Protein AF-A0A6L7JT67-F1 (afdb_monomer)

Secondary structure (DSSP, 8-state):
--SSS--TTS---EEEEEEEEEEE--GGG--STT---TTTT-EEEEEEEEEEETTEEEEETTEE-TT-------PPP-

pLDDT: mean 94.66, std 6.2, range [61.59, 98.44]

Radius of gyration: 15.38 Å; Cα contacts (8 Å, |Δi|>4): 115; chains: 1; bounding box: 42×28×37 Å

Solvent-accessible surface area (backbone atoms only — not comparable to full-atom values): 5039 Å² total; per-residue (Å²): 134,50,63,96,57,96,53,90,88,33,49,45,65,47,73,43,60,40,72,85,49,72,49,58,40,55,33,90,76,47,88,57,93,83,44,68,50,99,54,51,70,42,74,47,62,52,44,73,52,34,30,27,47,76,69,39,72,34,29,42,90,94,40,73,38,86,88,57,75,88,77,86,84,82,78,82,78,133

Mean predicted aligned error: 3.62 Å

Foldseek 3Di:
DQDDDPDPNHFPFDFDWFQPDKDADDLCLDPDPVSDDPRGRPIDGTHGQFTAERNHTQDHPSDGPVPDDHDDDDDDDD

Structure (mmCIF, N/CA/C/O backbone):
data_AF-A0A6L7JT67-F1
#
_entry.id   AF-A0A6L7JT67-F1
#
loop_
_atom_site.group_PDB
_atom_site.id
_atom_site.type_symbol
_atom_site.label_atom_id
_atom_site.label_alt_id
_atom_site.label_comp_id
_atom_site.label_asym_id
_atom_site.label_entity_id
_atom_site.label_seq_id
_atom_site.pdbx_PDB_ins_code
_atom_site.Cartn_x
_atom_site.Cartn_y
_atom_site.Cartn_z
_atom_site.occupancy
_atom_site.B_iso_or_equiv
_atom_site.auth_seq_id
_atom_site.auth_comp_id
_atom_site.auth_asym_id
_atom_site.auth_atom_id
_atom_site.pdbx_PDB_model_num
ATOM 1 N N . MET A 1 1 ? 14.777 9.361 -13.526 1.00 65.50 1 MET A N 1
ATOM 2 C CA . MET A 1 1 ? 13.668 9.150 -12.575 1.00 65.50 1 MET A CA 1
ATOM 3 C C . MET A 1 1 ? 12.516 8.550 -13.350 1.00 65.50 1 MET A C 1
ATOM 5 O O . MET A 1 1 ? 11.860 9.263 -14.091 1.00 65.50 1 MET A O 1
ATOM 9 N N . ASP A 1 2 ? 12.329 7.247 -13.234 1.00 85.19 2 ASP A N 1
ATOM 10 C CA . ASP A 1 2 ? 11.323 6.447 -13.944 1.00 85.19 2 ASP A CA 1
ATOM 11 C C . ASP A 1 2 ? 10.215 5.946 -12.997 1.00 85.19 2 ASP A C 1
ATOM 13 O O . ASP A 1 2 ? 9.457 5.044 -13.337 1.00 85.19 2 ASP A O 1
ATOM 17 N N . ARG A 1 3 ? 10.134 6.505 -11.782 1.00 90.88 3 ARG A N 1
ATOM 18 C CA . ARG A 1 3 ? 9.221 6.105 -10.700 1.00 90.88 3 ARG A CA 1
ATOM 19 C C . ARG A 1 3 ? 8.710 7.327 -9.938 1.00 90.88 3 ARG A C 1
ATOM 21 O O . ARG A 1 3 ? 9.314 8.399 -9.998 1.00 90.88 3 ARG A O 1
ATOM 28 N N . GLY A 1 4 ? 7.611 7.155 -9.201 1.00 91.62 4 GLY A N 1
ATOM 29 C CA . GLY A 1 4 ? 7.011 8.195 -8.349 1.00 91.62 4 GLY A CA 1
ATOM 30 C C . GLY A 1 4 ? 6.105 9.193 -9.079 1.00 91.62 4 GLY A C 1
ATOM 31 O O . GLY A 1 4 ? 5.664 10.167 -8.476 1.00 91.62 4 GLY A O 1
ATOM 32 N N . ASN A 1 5 ? 5.820 8.966 -10.361 1.00 93.88 5 ASN A N 1
ATOM 33 C CA . ASN A 1 5 ? 4.883 9.758 -11.149 1.00 93.88 5 ASN A CA 1
ATOM 34 C C . ASN A 1 5 ? 4.110 8.854 -12.123 1.00 93.88 5 ASN A C 1
ATOM 36 O O . ASN A 1 5 ? 4.564 7.756 -12.442 1.00 93.88 5 ASN A O 1
ATOM 40 N N . LEU A 1 6 ? 2.953 9.327 -12.588 1.00 94.94 6 LEU A N 1
ATOM 41 C CA . LEU A 1 6 ? 2.116 8.627 -13.560 1.00 94.94 6 LEU A CA 1
ATOM 42 C C . LEU A 1 6 ? 2.311 9.245 -14.949 1.00 94.94 6 LEU A C 1
ATOM 44 O O . LEU A 1 6 ? 1.502 10.058 -15.390 1.00 94.94 6 LEU A O 1
ATOM 48 N N . SER A 1 7 ? 3.401 8.870 -15.614 1.00 95.38 7 SER A N 1
ATOM 49 C CA . SER A 1 7 ? 3.703 9.291 -16.987 1.00 95.38 7 SER A CA 1
ATOM 50 C C . SER A 1 7 ? 4.100 8.094 -17.841 1.00 95.38 7 SER A C 1
ATOM 52 O O . SER A 1 7 ? 4.589 7.083 -17.332 1.00 95.38 7 SER A O 1
ATOM 54 N N . GLU A 1 8 ? 3.924 8.218 -19.154 1.00 94.88 8 GLU A N 1
ATOM 55 C CA . GLU A 1 8 ? 4.391 7.210 -20.104 1.00 94.88 8 GLU A CA 1
ATOM 56 C C . GLU A 1 8 ? 5.900 6.959 -19.948 1.00 94.88 8 GLU A C 1
ATOM 58 O O . GLU A 1 8 ? 6.686 7.878 -19.718 1.00 94.88 8 GLU A O 1
ATOM 63 N N . GLY A 1 9 ? 6.302 5.690 -20.042 1.00 92.56 9 GLY A N 1
ATOM 64 C CA . GLY A 1 9 ? 7.694 5.265 -19.867 1.00 92.56 9 GLY A CA 1
ATOM 65 C C . GLY A 1 9 ? 8.151 5.084 -18.414 1.00 92.56 9 GLY A C 1
ATOM 66 O O . GLY A 1 9 ? 9.240 4.556 -18.204 1.00 92.56 9 GLY A O 1
ATOM 67 N N . CYS A 1 10 ? 7.343 5.459 -17.416 1.00 94.56 10 CYS A N 1
ATOM 68 C CA . CYS A 1 10 ? 7.626 5.138 -16.015 1.00 94.56 10 CYS A CA 1
ATOM 69 C C . CYS A 1 10 ? 7.216 3.702 -15.661 1.00 94.56 10 CYS A C 1
ATOM 71 O O . CYS A 1 10 ? 6.330 3.108 -16.282 1.00 94.56 10 CYS A O 1
ATOM 73 N N . HIS A 1 11 ? 7.837 3.149 -14.621 1.00 95.50 11 HIS A N 1
ATOM 74 C CA . HIS A 1 11 ? 7.405 1.888 -1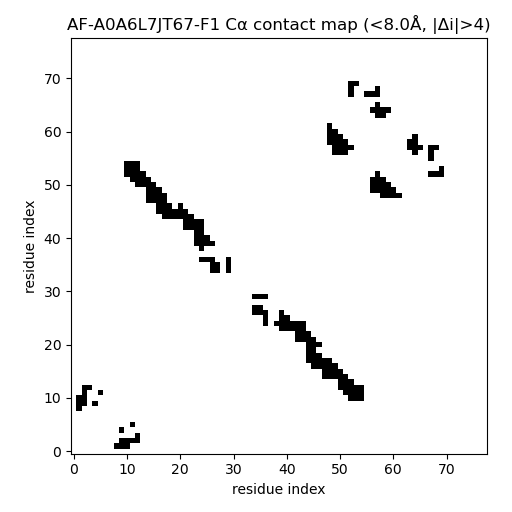4.036 1.00 95.50 11 HIS A CA 1
ATOM 75 C C . HIS A 1 11 ? 5.978 2.008 -13.502 1.00 95.50 11 HIS A C 1
ATOM 77 O O . HIS A 1 11 ? 5.612 2.986 -12.850 1.00 95.50 11 HIS A O 1
ATOM 83 N N . ALA A 1 12 ? 5.186 0.964 -13.736 1.00 96.19 12 ALA A N 1
ATOM 84 C CA . ALA A 1 12 ? 3.826 0.854 -13.230 1.00 96.19 12 ALA A CA 1
ATOM 85 C C . ALA A 1 12 ? 3.820 0.443 -11.745 1.00 96.19 12 ALA A C 1
ATOM 87 O O . ALA A 1 12 ? 3.416 -0.668 -11.397 1.00 96.19 12 ALA A O 1
ATOM 88 N N . ASP A 1 13 ? 4.293 1.348 -10.888 1.00 96.94 13 ASP A N 1
ATOM 89 C CA . ASP A 1 13 ? 4.190 1.260 -9.432 1.00 96.94 13 ASP A CA 1
ATOM 90 C C . ASP A 1 13 ? 2.962 2.055 -8.975 1.00 96.94 13 ASP A C 1
ATOM 92 O O . ASP A 1 13 ? 2.991 3.285 -8.915 1.00 96.94 13 ASP A O 1
ATOM 96 N N . LEU A 1 14 ? 1.859 1.361 -8.699 1.00 97.50 14 LEU A N 1
ATOM 97 C CA . LEU A 1 14 ? 0.544 1.973 -8.500 1.00 97.50 14 LEU A CA 1
ATOM 98 C C . LEU A 1 14 ? -0.145 1.410 -7.257 1.00 97.50 14 LEU A C 1
ATOM 100 O O . LEU A 1 14 ? -0.060 0.217 -6.970 1.00 97.50 14 LEU A O 1
ATOM 104 N N . ALA A 1 15 ? -0.905 2.259 -6.570 1.00 97.81 15 ALA A N 1
ATOM 105 C CA . ALA A 1 15 ? -1.883 1.844 -5.574 1.00 97.81 15 ALA A CA 1
ATOM 106 C C . ALA A 1 15 ? -3.270 2.301 -6.032 1.00 97.81 15 ALA A C 1
ATOM 108 O O . ALA A 1 15 ? -3.495 3.492 -6.243 1.00 97.81 15 ALA A O 1
ATOM 109 N N . ILE A 1 16 ? -4.194 1.356 -6.189 1.00 98.06 16 ILE A N 1
ATOM 110 C CA . ILE A 1 16 ? -5.604 1.653 -6.442 1.00 98.06 16 ILE A CA 1
ATOM 111 C C . ILE A 1 16 ? -6.306 1.664 -5.094 1.00 98.06 16 ILE A C 1
ATOM 113 O O . ILE A 1 16 ? -6.244 0.686 -4.348 1.00 98.06 16 ILE A O 1
ATOM 117 N N . VAL A 1 17 ? -6.952 2.780 -4.781 1.00 97.88 17 VAL A N 1
ATOM 118 C CA . VAL A 1 17 ? -7.519 3.058 -3.464 1.00 97.88 17 VAL A CA 1
ATOM 119 C C . VAL A 1 17 ? -9.026 3.220 -3.587 1.00 97.88 17 VAL A C 1
ATOM 121 O O . VAL A 1 17 ? -9.497 3.988 -4.424 1.00 97.88 17 VAL A O 1
ATOM 124 N N . ASN A 1 18 ? -9.778 2.521 -2.738 1.00 97.69 18 ASN A N 1
ATOM 125 C CA . ASN A 1 18 ? -11.196 2.791 -2.561 1.00 97.69 18 ASN A CA 1
ATOM 126 C C . ASN A 1 18 ? -11.367 3.926 -1.544 1.00 97.69 18 ASN A C 1
ATOM 128 O O . ASN A 1 18 ? -11.111 3.750 -0.352 1.00 97.69 18 ASN A O 1
ATOM 132 N N . VAL A 1 19 ? -11.772 5.094 -2.038 1.00 97.81 19 VAL A N 1
ATOM 133 C CA . VAL A 1 19 ? -11.981 6.312 -1.238 1.00 97.81 19 VAL A CA 1
ATOM 134 C C . VAL A 1 19 ? -13.346 6.356 -0.547 1.00 97.81 19 VAL A C 1
ATOM 136 O O . VAL A 1 19 ? -13.554 7.192 0.328 1.00 97.81 19 VAL A O 1
ATOM 139 N N . ASP A 1 20 ? -14.251 5.446 -0.906 1.00 97.62 20 ASP A N 1
ATOM 140 C CA . ASP A 1 20 ? -15.595 5.347 -0.333 1.00 97.62 20 ASP A CA 1
ATOM 141 C C . ASP A 1 20 ? -15.691 4.257 0.750 1.00 97.62 20 ASP A C 1
ATOM 143 O O . ASP A 1 20 ? -16.723 4.116 1.406 1.00 97.62 20 ASP A O 1
ATOM 147 N N . ASP A 1 21 ? -14.626 3.476 0.960 1.00 96.12 21 ASP A N 1
ATOM 148 C CA . ASP A 1 21 ? -14.557 2.458 2.012 1.00 96.12 21 ASP A CA 1
ATOM 149 C C . ASP A 1 21 ? -14.135 3.093 3.343 1.00 96.12 21 ASP A C 1
ATOM 151 O O . ASP A 1 21 ? -12.998 3.536 3.495 1.00 96.12 21 ASP A O 1
ATOM 155 N N . TYR A 1 22 ? -15.050 3.121 4.311 1.00 97.81 22 TYR A N 1
ATOM 156 C CA . TYR A 1 22 ? -14.803 3.559 5.683 1.00 97.81 22 TYR A CA 1
ATOM 157 C C . TYR A 1 22 ? -14.910 2.357 6.614 1.00 97.81 22 TYR A C 1
ATOM 159 O O . TYR A 1 22 ? -15.935 1.673 6.640 1.00 97.81 22 TYR A O 1
ATOM 167 N N . ARG A 1 23 ? -13.852 2.099 7.384 1.00 97.00 23 ARG A N 1
ATOM 168 C CA . ARG A 1 23 ? -13.827 1.005 8.361 1.00 97.00 23 ARG A CA 1
ATOM 169 C C . ARG A 1 23 ? -12.780 1.249 9.448 1.00 97.00 23 ARG A C 1
ATOM 171 O O . ARG A 1 23 ? -11.820 1.998 9.219 1.00 97.00 23 ARG A O 1
ATOM 178 N N . PRO A 1 24 ? -12.908 0.602 10.621 1.00 97.88 24 PRO A N 1
ATOM 179 C CA . PRO A 1 24 ? -11.941 0.769 11.691 1.00 97.88 24 PRO A CA 1
ATOM 180 C C . PRO A 1 24 ? -10.670 -0.005 11.364 1.00 97.88 24 PRO A C 1
ATOM 182 O O . PRO A 1 24 ? -10.720 -1.128 10.858 1.00 97.88 24 PRO A O 1
ATOM 185 N N . VAL A 1 25 ? -9.518 0.555 11.721 1.00 97.69 25 VAL A N 1
ATOM 186 C CA . VAL A 1 25 ? -8.251 -0.181 11.670 1.00 97.69 25 VAL A CA 1
ATOM 187 C C . VAL A 1 25 ? -8.293 -1.325 12.680 1.00 97.69 25 VAL A C 1
ATOM 189 O O . VAL A 1 25 ? -8.555 -1.103 13.864 1.00 97.69 25 VAL A O 1
ATOM 192 N N . ARG A 1 26 ? -7.997 -2.548 12.228 1.00 96.69 26 ARG A N 1
ATOM 193 C CA . ARG A 1 26 ? -7.940 -3.741 13.082 1.00 96.69 26 ARG A CA 1
ATOM 194 C C . ARG A 1 26 ? -6.548 -4.355 13.063 1.00 96.69 26 ARG A C 1
ATOM 196 O O . ARG A 1 26 ? -6.015 -4.664 12.001 1.00 96.69 26 ARG A O 1
ATOM 203 N N . ASP A 1 27 ? -6.000 -4.617 14.242 1.00 97.00 27 ASP A N 1
ATOM 204 C CA . ASP A 1 27 ? -4.689 -5.260 14.408 1.00 97.00 27 ASP A CA 1
ATOM 205 C C . ASP A 1 27 ? -4.602 -6.624 13.705 1.00 97.00 27 ASP A C 1
ATOM 207 O O . ASP A 1 27 ? -3.600 -6.943 13.065 1.00 97.00 27 ASP A O 1
ATOM 211 N N . ALA A 1 28 ? -5.699 -7.389 13.731 1.00 94.62 28 ALA A N 1
ATOM 212 C CA . ALA A 1 28 ? -5.811 -8.693 13.076 1.00 94.62 28 ALA A CA 1
ATOM 213 C C . ALA A 1 28 ? -5.640 -8.646 11.543 1.00 94.62 28 ALA A C 1
ATOM 215 O O . ALA A 1 28 ? -5.338 -9.669 10.934 1.00 94.62 28 ALA A O 1
ATOM 216 N N . GLU A 1 29 ? -5.811 -7.477 10.919 1.00 93.62 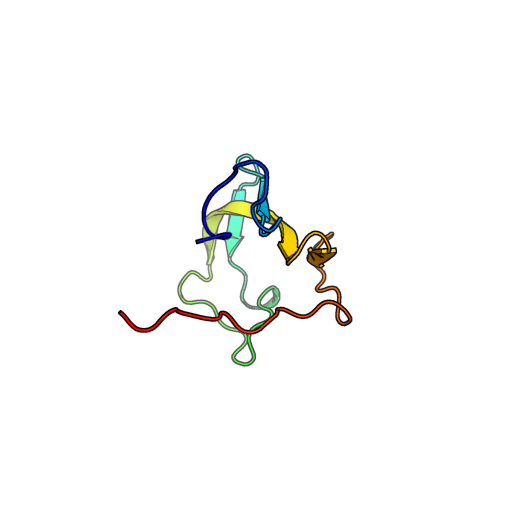29 GLU A N 1
ATOM 217 C CA . GLU A 1 29 ? -5.674 -7.282 9.470 1.00 93.62 29 GLU A CA 1
ATOM 218 C C . GLU A 1 29 ? -4.241 -6.871 9.066 1.00 93.62 29 GLU A C 1
ATOM 220 O O . GLU A 1 29 ? -3.938 -6.725 7.883 1.00 93.62 29 GLU A O 1
ATOM 225 N N . MET A 1 30 ? -3.325 -6.686 10.027 1.00 95.00 30 MET A N 1
ATOM 226 C CA . MET A 1 30 ? -1.955 -6.248 9.750 1.00 95.00 30 MET A CA 1
ATOM 227 C C . MET A 1 30 ? -1.075 -7.385 9.228 1.00 95.00 30 MET A C 1
ATOM 229 O O . MET A 1 30 ? -0.911 -8.413 9.884 1.00 95.00 30 MET A O 1
ATOM 233 N N . PHE A 1 31 ? -0.388 -7.160 8.103 1.00 94.81 31 PHE A N 1
ATOM 234 C CA . PHE A 1 31 ? 0.641 -8.071 7.572 1.00 94.81 31 PHE A CA 1
ATOM 235 C C . PHE A 1 31 ? 2.007 -7.940 8.262 1.00 94.81 31 PHE A C 1
ATOM 237 O O . PHE A 1 31 ? 2.899 -8.761 8.043 1.00 94.81 31 PHE A O 1
ATOM 244 N N . THR A 1 32 ? 2.201 -6.907 9.084 1.00 95.12 32 THR A N 1
ATOM 245 C CA . THR A 1 32 ? 3.469 -6.660 9.780 1.00 95.12 32 THR A CA 1
ATOM 246 C C . THR A 1 32 ? 3.763 -7.762 10.801 1.00 95.12 32 THR A C 1
ATOM 248 O O . THR A 1 32 ? 2.859 -8.370 11.370 1.00 95.12 32 THR A O 1
ATOM 251 N N . LYS A 1 33 ? 5.048 -8.010 11.090 1.00 95.44 33 LYS A N 1
ATOM 252 C CA . LYS A 1 33 ? 5.452 -9.052 12.055 1.00 95.44 33 LYS A CA 1
ATOM 253 C C . LYS A 1 33 ? 4.923 -8.808 13.472 1.00 95.44 33 LYS A C 1
ATOM 255 O O . LYS A 1 33 ? 4.641 -9.767 14.176 1.00 95.44 33 LYS A O 1
ATOM 260 N N . VAL A 1 34 ? 4.808 -7.544 13.882 1.00 95.06 34 VAL A N 1
ATOM 261 C CA . VAL A 1 34 ? 4.388 -7.154 15.239 1.00 95.06 34 VAL A CA 1
ATOM 262 C C . VAL A 1 34 ? 2.876 -7.229 15.454 1.00 95.06 34 VAL A C 1
ATOM 264 O O . VAL A 1 34 ? 2.446 -7.239 16.601 1.00 95.06 34 VAL A O 1
ATOM 267 N N . ARG A 1 35 ? 2.084 -7.306 14.372 1.00 94.12 35 ARG A N 1
ATOM 268 C CA . ARG A 1 35 ? 0.624 -7.517 14.398 1.00 94.12 35 ARG A CA 1
ATOM 269 C C . ARG A 1 35 ? -0.180 -6.498 15.223 1.00 94.12 35 ARG A C 1
ATOM 271 O O . ARG A 1 35 ? -1.288 -6.812 15.629 1.00 94.12 35 ARG A O 1
ATOM 278 N N . TRP A 1 36 ? 0.344 -5.291 15.439 1.00 95.69 36 TRP A N 1
ATOM 279 C CA . TRP A 1 36 ? -0.396 -4.166 16.022 1.00 95.69 36 TRP A CA 1
ATOM 280 C C . TRP A 1 36 ? -0.257 -2.911 15.153 1.00 95.69 36 TRP A C 1
ATOM 282 O O . TRP A 1 36 ? 0.703 -2.782 14.384 1.00 95.69 36 TRP A O 1
ATOM 292 N N . ASN A 1 37 ? -1.216 -1.995 15.272 1.00 96.31 37 ASN A N 1
ATOM 293 C CA . ASN A 1 37 ? -1.270 -0.728 14.558 1.00 96.31 37 ASN A CA 1
ATOM 294 C C . ASN A 1 37 ? -1.526 0.438 15.539 1.00 96.31 37 ASN A C 1
ATOM 296 O O . ASN A 1 37 ? -2.449 0.360 16.349 1.00 96.31 37 ASN A O 1
ATOM 300 N N . PRO A 1 38 ? -0.771 1.552 15.470 1.00 96.69 38 PRO A N 1
ATOM 301 C CA . PRO A 1 38 ? -0.983 2.713 16.347 1.00 96.69 38 PRO A CA 1
ATOM 302 C C . PRO A 1 38 ? 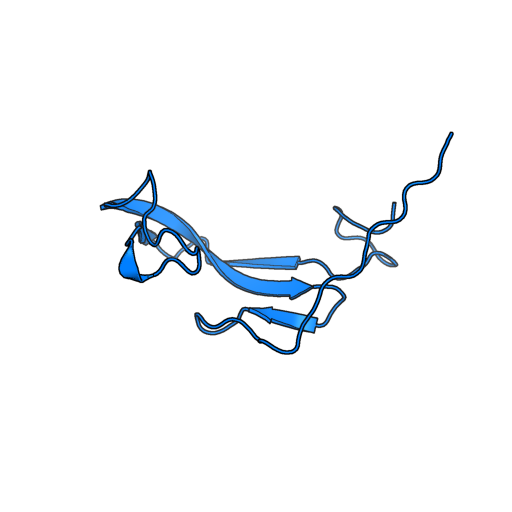-2.347 3.393 16.170 1.00 96.69 38 PRO A C 1
ATOM 304 O O . PRO A 1 38 ? -2.759 4.175 17.022 1.00 96.69 38 PRO A O 1
ATOM 307 N N . PHE A 1 39 ? -3.046 3.109 15.075 1.00 97.56 39 PHE A N 1
ATOM 308 C CA . PHE A 1 39 ? -4.380 3.614 14.775 1.00 97.56 39 PHE A CA 1
ATOM 309 C C . PHE A 1 39 ? -5.486 2.592 15.066 1.00 97.56 39 PHE A C 1
ATOM 311 O O . PHE A 1 39 ? -6.616 2.828 14.651 1.00 97.56 39 PHE A O 1
ATOM 318 N N . SER A 1 40 ? -5.193 1.468 15.734 1.00 97.94 40 SER A N 1
ATOM 319 C CA . SER A 1 40 ? -6.188 0.432 16.056 1.00 97.94 40 SER A CA 1
ATOM 320 C C . SER A 1 40 ? -7.455 1.037 16.678 1.00 97.94 4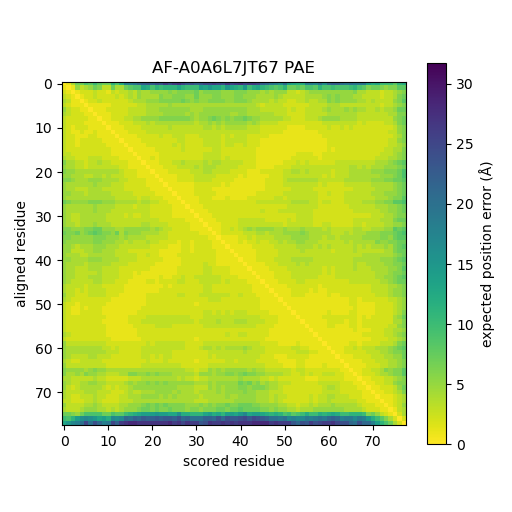0 SER A C 1
ATOM 322 O O . SER A 1 40 ? -7.387 1.860 17.593 1.00 97.94 40 SER A O 1
ATOM 324 N N . GLY A 1 41 ? -8.619 0.678 16.131 1.00 97.94 41 GLY A N 1
ATOM 325 C CA . GLY A 1 41 ? -9.931 1.210 16.516 1.00 97.94 41 GLY A CA 1
ATOM 326 C C . GLY A 1 41 ? -10.322 2.557 15.889 1.00 97.94 41 GLY A C 1
ATOM 327 O O . GLY A 1 41 ? -11.478 2.956 16.005 1.00 97.94 41 GLY A O 1
ATOM 328 N N . ARG A 1 42 ? -9.415 3.259 15.198 1.00 98.25 42 ARG A N 1
ATOM 329 C CA . ARG A 1 42 ? -9.741 4.497 14.475 1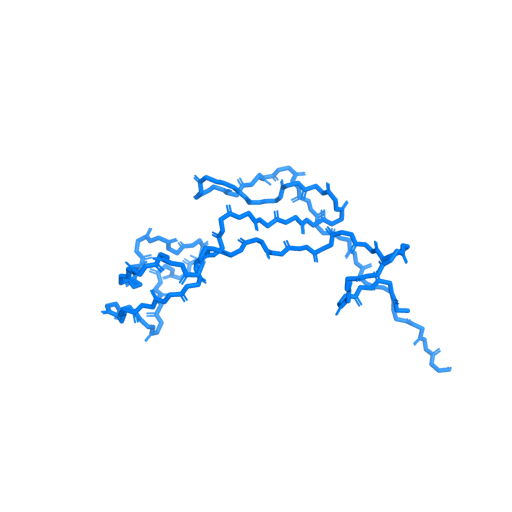.00 98.25 42 ARG A CA 1
ATOM 330 C C . ARG A 1 42 ? -10.438 4.180 13.151 1.00 98.25 42 ARG A C 1
ATOM 332 O O . ARG A 1 42 ? -9.911 3.404 12.358 1.00 98.25 42 ARG A O 1
ATOM 339 N N . GLU A 1 43 ? -11.569 4.830 12.888 1.00 98.19 43 GLU A N 1
ATOM 340 C CA . GLU A 1 43 ? -12.216 4.848 11.567 1.00 98.19 43 GLU A CA 1
ATOM 341 C C . GLU A 1 43 ? -11.354 5.624 10.562 1.00 98.19 43 GLU A C 1
ATOM 343 O O . GLU A 1 43 ? -11.030 6.795 10.794 1.00 98.19 43 GLU A O 1
ATOM 348 N N . LEU A 1 44 ? -10.979 4.976 9.456 1.00 97.75 44 LEU A N 1
ATOM 349 C CA . LEU A 1 44 ? -10.227 5.571 8.349 1.00 97.75 44 LEU A CA 1
ATOM 350 C C . LEU A 1 44 ? -10.901 5.261 7.007 1.00 97.75 44 LEU A C 1
ATOM 352 O O . LEU A 1 44 ? -11.645 4.289 6.879 1.00 97.75 44 LEU A O 1
ATOM 356 N N . THR A 1 45 ? -10.579 6.078 6.004 1.00 97.94 45 THR A N 1
ATOM 357 C CA . THR A 1 45 ? -10.958 5.876 4.601 1.00 97.94 45 THR A CA 1
ATOM 358 C C . THR A 1 45 ? -9.726 5.833 3.702 1.00 97.94 45 THR A C 1
ATOM 360 O O . THR A 1 45 ? -8.632 6.220 4.124 1.00 97.94 45 THR A O 1
ATOM 363 N N . GLY A 1 46 ? -9.910 5.387 2.462 1.00 97.06 46 GLY A N 1
ATOM 364 C CA . GLY A 1 46 ? -8.851 5.289 1.472 1.00 97.06 46 GLY A CA 1
ATOM 365 C C . GLY A 1 46 ? -8.083 3.985 1.622 1.00 97.06 46 GLY A C 1
ATOM 366 O O . GLY A 1 46 ? -6.871 3.990 1.840 1.00 97.06 46 GLY A O 1
ATOM 367 N N . TRP A 1 47 ? -8.780 2.857 1.493 1.00 96.69 47 TRP A N 1
ATOM 368 C CA . TRP A 1 47 ? -8.161 1.539 1.606 1.00 96.69 47 TRP A CA 1
ATOM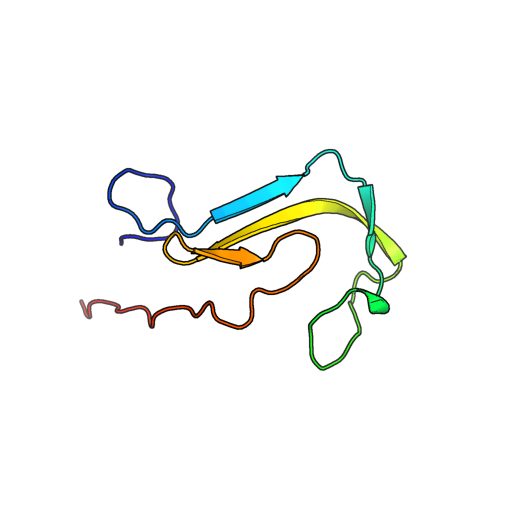 369 C C . TRP A 1 47 ? -7.592 1.075 0.262 1.00 96.69 47 TRP A C 1
ATOM 371 O O . TRP A 1 47 ? -8.317 1.069 -0.737 1.00 96.69 47 TRP A O 1
ATOM 381 N N . PRO A 1 48 ? -6.314 0.657 0.202 1.00 96.56 48 PRO A N 1
ATOM 382 C CA . PRO A 1 48 ? -5.760 0.047 -0.998 1.00 96.56 48 PRO A CA 1
ATOM 383 C C . PRO A 1 48 ? -6.515 -1.240 -1.327 1.00 96.56 48 PRO A C 1
ATOM 385 O O . PRO A 1 48 ? -6.587 -2.151 -0.502 1.00 96.56 48 PRO A O 1
ATOM 388 N N . VAL A 1 49 ? -7.060 -1.318 -2.536 1.00 97.50 49 VAL A N 1
ATOM 389 C CA . VAL A 1 49 ? -7.700 -2.529 -3.061 1.00 97.50 49 VAL A CA 1
ATOM 390 C C . VAL A 1 49 ? -6.736 -3.313 -3.939 1.00 97.50 49 VAL A C 1
ATOM 392 O O . VAL A 1 49 ? -6.788 -4.540 -3.957 1.00 97.50 49 VAL A O 1
ATOM 395 N N . TRP A 1 50 ? -5.857 -2.615 -4.665 1.00 98.38 50 TRP A N 1
ATOM 396 C CA . TRP A 1 50 ? -4.832 -3.214 -5.516 1.00 98.38 50 TRP A CA 1
ATOM 397 C C . TRP A 1 50 ? -3.507 -2.482 -5.318 1.00 98.38 50 TRP A C 1
ATOM 399 O O . TRP A 1 50 ? -3.476 -1.251 -5.286 1.00 98.38 50 TRP A O 1
ATOM 409 N N . THR A 1 51 ? -2.411 -3.235 -5.274 1.00 98.38 51 THR A N 1
ATOM 410 C CA . THR A 1 51 ? -1.051 -2.691 -5.372 1.00 98.38 51 THR A CA 1
ATOM 411 C C . THR A 1 51 ? -0.348 -3.358 -6.538 1.00 98.38 51 THR A C 1
ATOM 413 O O . THR A 1 51 ? -0.300 -4.587 -6.615 1.00 98.38 51 THR A O 1
ATOM 416 N N . ILE A 1 52 ? 0.206 -2.552 -7.435 1.00 98.25 52 ILE A N 1
ATOM 417 C CA . ILE A 1 52 ? 0.937 -2.982 -8.623 1.00 98.25 52 ILE A CA 1
ATOM 418 C C . ILE A 1 52 ? 2.383 -2.524 -8.452 1.00 98.25 52 ILE A C 1
ATOM 420 O O . ILE A 1 52 ? 2.625 -1.368 -8.116 1.00 98.25 52 ILE A O 1
ATOM 424 N N . VAL A 1 53 ? 3.332 -3.433 -8.646 1.00 97.69 53 VAL A N 1
ATOM 425 C CA . VAL A 1 53 ? 4.773 -3.169 -8.559 1.00 97.69 53 VAL A CA 1
ATOM 426 C C . VAL A 1 53 ? 5.393 -3.624 -9.868 1.00 97.69 53 VAL A C 1
ATOM 428 O O . VAL A 1 53 ? 5.209 -4.777 -10.254 1.00 97.69 53 VAL A O 1
ATOM 431 N N . ASN A 1 54 ? 6.098 -2.737 -10.570 1.00 95.94 54 ASN A N 1
ATOM 432 C CA . ASN A 1 54 ? 6.672 -3.027 -11.890 1.00 95.94 54 ASN A CA 1
ATOM 433 C C . ASN A 1 54 ? 5.652 -3.604 -12.900 1.00 95.94 54 ASN A C 1
ATOM 435 O O . ASN A 1 54 ? 5.996 -4.453 -13.719 1.00 95.94 54 ASN A O 1
ATOM 439 N N . GLY A 1 55 ? 4.384 -3.184 -12.835 1.00 96.12 55 GLY A N 1
ATOM 440 C CA . GLY A 1 55 ? 3.319 -3.708 -13.704 1.00 96.12 55 GLY A CA 1
ATOM 441 C C . GLY A 1 55 ? 2.761 -5.079 -13.306 1.00 96.12 55 GLY A C 1
ATOM 442 O O . GLY A 1 55 ? 1.910 -5.615 -14.012 1.00 96.12 55 GLY A O 1
ATOM 443 N N . GLN A 1 56 ? 3.190 -5.645 -12.176 1.00 98.00 56 GLN A N 1
ATOM 444 C CA . GLN A 1 56 ? 2.685 -6.910 -11.639 1.00 98.00 56 GLN A CA 1
ATOM 445 C C . GLN A 1 56 ? 1.811 -6.673 -10.405 1.00 98.00 56 GLN A C 1
ATOM 447 O O . GLN A 1 56 ? 2.160 -5.880 -9.534 1.00 98.00 56 GLN A O 1
ATOM 452 N N . ILE A 1 57 ? 0.687 -7.384 -10.297 1.00 98.38 57 ILE A N 1
ATOM 453 C CA . ILE A 1 57 ? -0.210 -7.289 -9.136 1.00 98.38 57 ILE A CA 1
ATOM 454 C C . ILE A 1 57 ? 0.478 -7.919 -7.921 1.00 98.38 57 ILE A C 1
ATOM 456 O O . ILE A 1 57 ? 0.638 -9.134 -7.851 1.00 98.38 57 ILE A O 1
ATOM 460 N N . ALA A 1 58 ? 0.884 -7.088 -6.964 1.00 98.44 58 ALA A N 1
ATOM 461 C CA . ALA A 1 58 ? 1.549 -7.495 -5.729 1.00 98.44 58 ALA A CA 1
ATOM 462 C C . ALA A 1 58 ? 0.570 -7.691 -4.558 1.00 98.44 58 ALA A C 1
ATOM 464 O O . ALA A 1 58 ? 0.873 -8.416 -3.609 1.00 98.44 58 ALA A O 1
ATOM 465 N N . PHE A 1 59 ? -0.595 -7.046 -4.609 1.00 98.44 59 PHE A N 1
ATOM 466 C CA . PHE A 1 59 ? -1.652 -7.174 -3.611 1.00 98.44 59 PHE A CA 1
ATOM 467 C C . PHE A 1 59 ? -3.015 -6.985 -4.270 1.00 98.44 59 PHE A C 1
ATOM 469 O O . PHE A 1 59 ? -3.189 -6.051 -5.053 1.00 98.44 59 PHE A O 1
ATOM 476 N N . THR A 1 60 ? -3.965 -7.855 -3.942 1.00 97.75 60 THR A N 1
ATOM 477 C CA . THR A 1 60 ? -5.373 -7.741 -4.342 1.00 97.75 60 THR A CA 1
ATOM 478 C C . THR A 1 60 ? -6.244 -8.623 -3.445 1.00 97.75 60 THR A C 1
ATOM 480 O O . THR A 1 60 ? -5.727 -9.534 -2.794 1.00 97.75 60 THR A O 1
ATOM 483 N N . ASP A 1 61 ? -7.546 -8.344 -3.360 1.00 94.62 61 ASP A N 1
ATOM 484 C CA . ASP A 1 61 ? -8.522 -9.112 -2.567 1.00 94.62 61 ASP A CA 1
ATOM 485 C C . ASP A 1 61 ? -8.085 -9.377 -1.113 1.00 94.62 61 ASP A C 1
ATOM 487 O O . ASP A 1 61 ? -8.295 -10.456 -0.550 1.00 94.62 61 ASP A O 1
ATOM 491 N N . GLY A 1 62 ? -7.417 -8.395 -0.498 1.00 95.00 62 GLY A N 1
ATOM 492 C CA . GLY A 1 62 ? -6.918 -8.515 0.872 1.00 95.00 62 GLY A CA 1
ATOM 493 C C . GLY A 1 62 ? -5.761 -9.507 1.039 1.00 95.00 62 GLY A C 1
ATOM 494 O O . GLY A 1 62 ? -5.514 -9.956 2.156 1.00 95.00 62 GLY A O 1
ATOM 495 N N . LYS A 1 63 ? -5.062 -9.887 -0.038 1.00 96.81 63 LYS A N 1
ATOM 496 C CA . LYS A 1 63 ? -3.982 -10.885 -0.027 1.00 96.81 63 LYS A CA 1
ATOM 497 C C . LYS A 1 63 ? -2.740 -10.380 -0.750 1.00 96.81 63 LYS A C 1
ATOM 499 O O . LYS A 1 63 ? -2.817 -9.725 -1.785 1.00 96.81 63 LYS A O 1
ATOM 504 N N . ILE A 1 64 ? -1.576 -10.734 -0.211 1.00 97.50 64 ILE A N 1
ATOM 505 C CA . ILE A 1 64 ? -0.280 -10.481 -0.848 1.00 97.50 64 ILE A CA 1
ATOM 506 C C . ILE A 1 64 ? -0.014 -11.578 -1.881 1.00 97.50 64 ILE A C 1
ATOM 508 O O . ILE A 1 64 ? -0.125 -12.767 -1.582 1.00 97.50 64 ILE A O 1
ATOM 512 N N . CYS A 1 65 ? 0.387 -11.184 -3.085 1.00 97.44 65 CYS A N 1
ATOM 513 C CA . CYS A 1 65 ? 0.862 -12.102 -4.110 1.00 97.44 65 CYS A CA 1
ATOM 514 C C . CYS A 1 65 ? 2.328 -12.459 -3.826 1.00 97.44 65 CYS A C 1
ATOM 516 O O . CYS A 1 65 ? 3.248 -11.717 -4.170 1.00 97.44 65 CYS A O 1
ATOM 518 N N . GLU A 1 66 ? 2.559 -13.610 -3.190 1.00 95.75 66 GLU A N 1
ATOM 519 C CA . GLU A 1 66 ? 3.879 -13.975 -2.654 1.00 95.75 66 GLU A CA 1
ATOM 520 C C . GLU A 1 66 ? 4.992 -14.130 -3.698 1.00 95.75 66 GLU A C 1
ATOM 522 O O . GLU A 1 66 ? 6.159 -14.100 -3.318 1.00 95.75 66 GLU A O 1
ATOM 527 N N . ASN A 1 67 ? 4.671 -14.245 -4.987 1.00 95.94 67 ASN A N 1
ATOM 528 C CA . ASN A 1 67 ? 5.657 -14.397 -6.063 1.00 95.94 67 ASN A CA 1
ATOM 529 C C . ASN A 1 67 ? 6.085 -13.074 -6.712 1.00 95.94 67 ASN A C 1
ATOM 531 O O . ASN A 1 67 ? 6.990 -13.077 -7.542 1.00 95.94 67 ASN A O 1
ATOM 535 N N . VAL A 1 68 ? 5.471 -11.950 -6.339 1.00 97.19 68 VAL A N 1
ATOM 536 C CA . VAL A 1 68 ? 5.848 -10.633 -6.863 1.00 97.19 68 VAL A CA 1
ATOM 537 C C . VAL A 1 68 ? 6.902 -10.003 -5.957 1.00 97.19 68 VAL A C 1
ATOM 539 O O . VAL A 1 68 ? 6.827 -10.067 -4.723 1.00 97.19 68 VAL A O 1
ATOM 542 N N . ARG A 1 69 ? 7.937 -9.430 -6.570 1.00 94.00 69 ARG A N 1
ATOM 543 C CA . ARG A 1 69 ? 9.073 -8.811 -5.882 1.00 94.00 69 ARG A CA 1
ATOM 544 C C . ARG A 1 69 ? 9.395 -7.467 -6.520 1.00 94.00 69 ARG A C 1
ATOM 546 O O . ARG A 1 69 ? 9.201 -7.276 -7.714 1.00 94.00 69 ARG A O 1
ATOM 553 N N . GLY A 1 70 ? 9.881 -6.545 -5.695 1.00 92.50 70 GLY A N 1
ATOM 554 C CA . GLY A 1 70 ? 10.429 -5.282 -6.173 1.00 92.50 70 GLY A CA 1
ATOM 555 C C . GLY A 1 70 ? 11.823 -5.461 -6.771 1.00 92.50 70 GLY A C 1
ATOM 556 O O . GLY A 1 70 ? 12.484 -6.480 -6.567 1.00 92.50 70 GLY A O 1
ATOM 557 N N . GLU A 1 71 ? 12.278 -4.426 -7.464 1.00 93.00 71 GLU A N 1
ATOM 558 C CA . GLU A 1 71 ? 13.639 -4.320 -7.985 1.00 93.00 71 GLU A CA 1
ATOM 559 C C . GLU A 1 71 ? 14.401 -3.242 -7.212 1.00 93.00 71 GLU A C 1
ATOM 561 O O . GLU A 1 71 ? 13.816 -2.267 -6.736 1.00 93.00 71 GLU A O 1
ATOM 566 N N . ALA A 1 72 ? 15.714 -3.419 -7.063 1.00 93.62 72 ALA A N 1
ATOM 567 C CA . ALA A 1 72 ? 16.544 -2.427 -6.395 1.00 93.6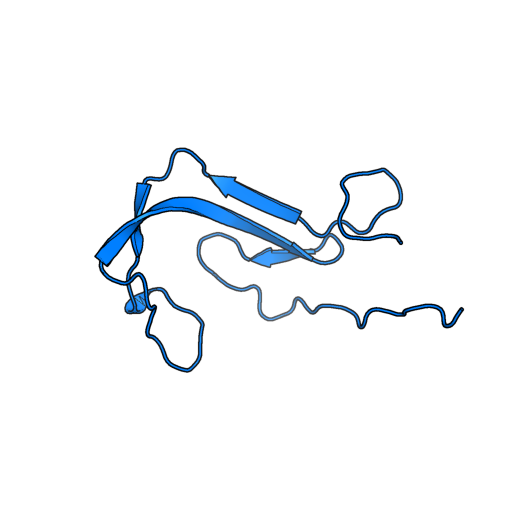2 72 ALA A CA 1
ATOM 568 C C . ALA A 1 72 ? 16.611 -1.138 -7.227 1.00 93.62 72 ALA A C 1
ATOM 570 O O . ALA A 1 72 ? 16.975 -1.169 -8.405 1.00 93.62 72 ALA A O 1
ATOM 571 N N . LEU A 1 73 ? 16.311 -0.001 -6.595 1.00 91.25 73 LEU A N 1
ATOM 572 C CA . LEU A 1 73 ? 16.488 1.309 -7.212 1.00 91.25 73 LEU A CA 1
ATOM 573 C C . LEU A 1 73 ? 17.969 1.564 -7.497 1.00 91.25 73 LEU A C 1
ATOM 575 O O . LEU A 1 73 ? 18.838 1.262 -6.676 1.00 91.25 73 LEU A O 1
ATOM 579 N N . ARG A 1 74 ? 18.248 2.163 -8.655 1.00 89.69 74 ARG A N 1
ATOM 580 C CA . ARG A 1 74 ? 19.572 2.674 -9.000 1.00 89.69 74 ARG A CA 1
ATOM 581 C C . ARG A 1 74 ? 19.513 4.186 -9.015 1.00 89.69 74 ARG A C 1
ATOM 583 O O . ARG A 1 74 ? 18.749 4.777 -9.771 1.00 89.69 74 ARG A O 1
ATOM 590 N N . PHE A 1 75 ? 20.335 4.792 -8.179 1.00 89.38 75 PHE A N 1
ATOM 591 C CA . PHE A 1 75 ? 20.509 6.231 -8.143 1.00 89.38 75 PHE A CA 1
ATOM 592 C C . PHE A 1 75 ? 21.792 6.550 -8.901 1.00 89.38 75 PHE A C 1
ATOM 594 O O . PHE A 1 75 ? 22.814 5.896 -8.688 1.00 89.38 75 PHE A O 1
ATOM 601 N N . SER A 1 76 ? 21.736 7.513 -9.814 1.00 84.50 76 SER A N 1
ATOM 602 C CA . SER A 1 76 ? 22.957 8.096 -10.359 1.00 84.50 76 SER A CA 1
ATOM 603 C C . SER A 1 76 ? 23.682 8.823 -9.228 1.00 84.50 76 SER A C 1
ATOM 605 O O . SER A 1 76 ? 23.047 9.571 -8.483 1.00 84.50 76 SER A O 1
ATOM 607 N N . SER A 1 77 ? 24.991 8.614 -9.096 1.00 75.19 77 SER A N 1
ATOM 608 C CA . SER A 1 77 ? 25.831 9.622 -8.452 1.00 75.19 77 SER A CA 1
ATOM 609 C C . SER A 1 77 ? 25.811 10.875 -9.327 1.00 75.19 77 SER A C 1
ATOM 611 O O . SER A 1 77 ? 25.726 10.743 -10.551 1.00 75.19 77 SER A O 1
ATOM 613 N N . GLU A 1 78 ? 25.842 12.054 -8.708 1.00 61.59 78 GLU A N 1
ATOM 614 C CA . GLU A 1 78 ? 26.100 13.311 -9.429 1.00 61.59 78 GLU A CA 1
ATOM 615 C C . GLU A 1 78 ? 27.361 13.222 -10.301 1.00 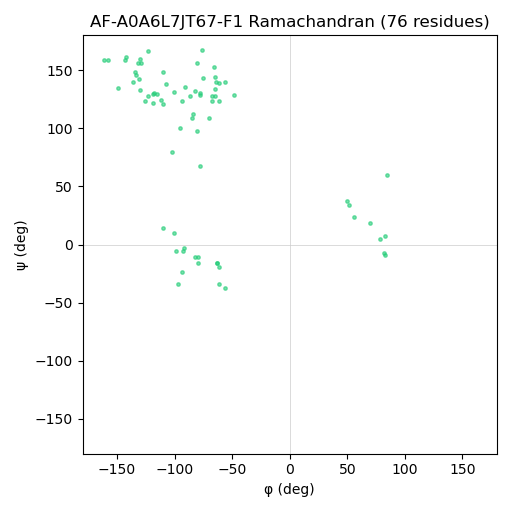61.59 78 GLU A C 1
ATOM 617 O O . GLU A 1 78 ? 28.313 12.502 -9.905 1.00 61.59 78 GLU A O 1
#

Nearest PDB structures (foldseek):
  2gwn-assembly1_A  TM=9.256E-01  e=8.610E-04  Porphyromonas gingivalis W83
  2vr2-assembly1_A  TM=9.187E-01  e=5.727E-04  Homo sapiens
  2ftw-assembly1_A  TM=9.402E-01  e=1.946E-03  Dictyosteli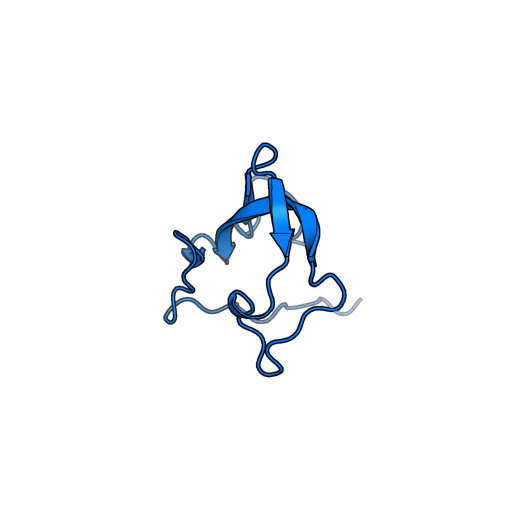um discoideum
  4bkn-assembly1_A  TM=9.026E-01  e=3.131E-03  Homo sapiens
  4b3z-assembly1_C  TM=8.572E-01  e=2.229E-03  Homo sapiens

Sequence (78 aa):
MDRGNLSEGCHADLAIVNVDDYRPVRDAEMFTKVRWNPFSGRELTGWPVWTIVNGQIAFTDGKICENVRGEALRFSSE